Protein AF-K1SKN6-F1 (afdb_monomer)

pLDDT: mean 83.8, std 10.88, range [53.19, 98.0]

Radius of gyration: 17.55 Å; Cα contacts (8 Å, |Δi|>4): 66; chains: 1; bounding box: 44×23×48 Å

Structure (mmCIF, N/CA/C/O backbone):
data_AF-K1SKN6-F1
#
_entry.id   AF-K1SKN6-F1
#
loop_
_atom_site.group_PDB
_atom_site.id
_atom_site.type_symbol
_atom_site.label_atom_id
_atom_site.label_alt_id
_atom_site.label_comp_id
_atom_site.label_asym_id
_atom_site.label_entity_id
_atom_site.label_seq_id
_atom_site.pdbx_PDB_ins_code
_atom_site.Cartn_x
_atom_site.Cartn_y
_atom_site.Cartn_z
_atom_site.occupancy
_atom_site.B_iso_or_equiv
_atom_site.auth_seq_id
_atom_site.auth_comp_id
_atom_site.auth_asym_id
_atom_site.auth_atom_id
_atom_site.pdbx_PDB_model_num
ATOM 1 N N . MET A 1 1 ? 10.129 -3.388 -12.291 1.00 85.94 1 MET A N 1
ATOM 2 C CA . MET A 1 1 ? 8.829 -3.171 -11.631 1.00 85.94 1 MET A CA 1
ATOM 3 C C . MET A 1 1 ? 8.913 -3.747 -10.231 1.00 85.94 1 MET A C 1
ATOM 5 O O . MET A 1 1 ? 9.487 -4.821 -10.092 1.00 85.94 1 MET A O 1
ATOM 9 N N . ILE A 1 2 ? 8.417 -3.029 -9.230 1.00 88.38 2 ILE A N 1
ATOM 10 C CA . ILE A 1 2 ? 8.287 -3.488 -7.844 1.00 88.38 2 ILE A CA 1
ATOM 11 C C . ILE A 1 2 ? 6.805 -3.378 -7.493 1.00 88.38 2 ILE A C 1
ATOM 13 O O . ILE A 1 2 ? 6.223 -2.316 -7.697 1.00 88.38 2 ILE A O 1
ATOM 17 N N . ASP A 1 3 ? 6.224 -4.471 -7.019 1.00 89.88 3 ASP A N 1
ATOM 18 C CA . ASP A 1 3 ? 4.829 -4.557 -6.585 1.00 89.88 3 ASP A CA 1
ATOM 19 C C . ASP A 1 3 ? 4.782 -4.775 -5.065 1.00 89.88 3 ASP A C 1
ATOM 21 O O . ASP A 1 3 ? 5.800 -5.154 -4.476 1.00 89.88 3 ASP A O 1
ATOM 25 N N . GLU A 1 4 ? 3.634 -4.514 -4.441 1.00 88.94 4 GLU A N 1
ATOM 26 C CA . GLU A 1 4 ? 3.425 -4.602 -2.986 1.00 88.94 4 GLU A CA 1
ATOM 27 C C . GLU A 1 4 ? 4.494 -3.842 -2.178 1.00 88.94 4 GLU A C 1
ATOM 29 O O . GLU A 1 4 ? 5.045 -4.310 -1.175 1.00 88.94 4 GLU A O 1
ATOM 34 N N . PHE A 1 5 ? 4.837 -2.634 -2.640 1.00 88.00 5 PHE A N 1
ATOM 35 C CA . PHE A 1 5 ? 5.942 -1.866 -2.070 1.00 88.00 5 PHE A CA 1
ATOM 36 C C . PHE A 1 5 ? 5.766 -1.562 -0.577 1.00 88.00 5 PHE A C 1
ATOM 38 O O . PHE A 1 5 ? 6.753 -1.477 0.154 1.00 88.00 5 PHE A O 1
ATOM 45 N N . GLN A 1 6 ? 4.52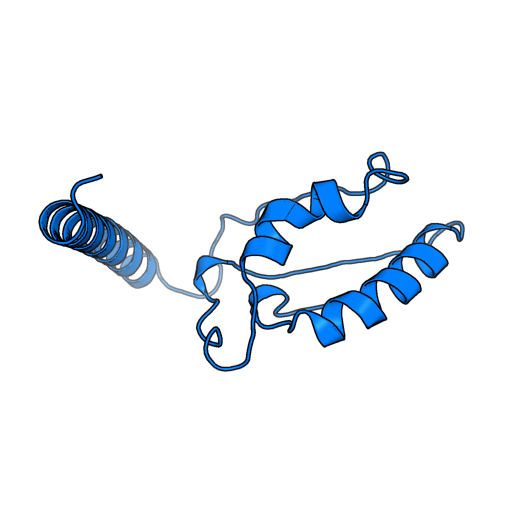5 -1.443 -0.102 1.00 83.88 6 GLN A N 1
ATOM 46 C CA . GLN A 1 6 ? 4.211 -1.183 1.303 1.00 83.88 6 GLN A CA 1
ATOM 47 C C . GLN A 1 6 ? 4.708 -2.270 2.274 1.00 83.88 6 GLN A C 1
ATOM 49 O O . GLN A 1 6 ? 4.814 -2.000 3.472 1.00 83.88 6 GLN A O 1
ATOM 54 N N . ASP A 1 7 ? 5.031 -3.465 1.769 1.00 83.44 7 ASP A N 1
ATOM 55 C CA . ASP A 1 7 ? 5.558 -4.587 2.553 1.00 83.44 7 ASP A CA 1
ATOM 56 C C . ASP A 1 7 ? 7.081 -4.742 2.422 1.00 83.44 7 ASP A C 1
ATOM 58 O O . ASP A 1 7 ? 7.692 -5.637 3.015 1.00 83.44 7 ASP A O 1
ATOM 62 N N . THR A 1 8 ? 7.730 -3.849 1.672 1.00 84.06 8 THR A N 1
ATOM 63 C CA . THR A 1 8 ? 9.182 -3.860 1.496 1.00 84.06 8 THR A CA 1
ATOM 64 C C . THR A 1 8 ? 9.881 -3.431 2.785 1.00 84.06 8 THR A C 1
ATOM 66 O O . THR A 1 8 ? 9.638 -2.356 3.337 1.00 84.06 8 THR A O 1
ATOM 69 N N . SER A 1 9 ? 10.809 -4.264 3.262 1.00 83.56 9 SER A N 1
ATOM 70 C CA . SER A 1 9 ? 11.641 -3.921 4.419 1.00 83.56 9 SER A CA 1
ATOM 71 C C . SER A 1 9 ? 12.667 -2.837 4.078 1.00 83.56 9 SER A C 1
ATOM 73 O O . SER A 1 9 ? 13.144 -2.720 2.946 1.00 83.56 9 SER A O 1
ATOM 75 N N . THR A 1 10 ? 13.108 -2.092 5.092 1.00 81.56 10 THR A N 1
ATOM 76 C CA . THR A 1 10 ? 14.147 -1.056 4.930 1.00 81.56 10 THR A CA 1
ATOM 77 C C . THR A 1 10 ? 15.457 -1.595 4.338 1.00 81.56 10 THR A C 1
ATOM 79 O O . THR A 1 10 ? 16.140 -0.888 3.597 1.00 81.56 10 THR A O 1
ATOM 82 N N . ILE A 1 11 ? 15.815 -2.852 4.624 1.00 85.06 11 ILE A N 1
ATOM 83 C CA . ILE A 1 11 ? 17.015 -3.508 4.078 1.00 85.06 11 ILE A CA 1
ATOM 84 C C . ILE A 1 11 ? 16.837 -3.804 2.585 1.00 85.06 11 ILE A C 1
ATOM 86 O O . ILE A 1 11 ? 17.723 -3.495 1.788 1.00 85.06 11 ILE A O 1
ATOM 90 N N . GLN A 1 12 ? 15.689 -4.364 2.193 1.00 86.56 12 GLN A N 1
ATOM 91 C CA . GLN A 1 12 ? 15.373 -4.605 0.783 1.00 86.56 12 GLN A CA 1
ATOM 92 C C . GLN A 1 12 ? 15.349 -3.291 -0.002 1.00 86.56 12 GLN A C 1
ATOM 94 O O . GLN A 1 12 ? 15.942 -3.213 -1.078 1.00 86.56 12 GLN A O 1
ATOM 99 N N . TRP A 1 13 ? 14.756 -2.239 0.571 1.00 86.94 13 TRP A N 1
ATOM 100 C CA . TRP A 1 13 ? 14.716 -0.921 -0.054 1.00 86.94 13 TRP A CA 1
ATOM 101 C C . TRP A 1 13 ? 16.110 -0.358 -0.333 1.00 86.94 13 TRP A C 1
ATOM 103 O O . TRP A 1 13 ? 16.376 0.081 -1.449 1.00 86.94 13 TRP A O 1
ATOM 113 N N . LYS A 1 14 ? 17.036 -0.436 0.632 1.00 86.06 14 LYS A N 1
ATOM 114 C CA . LYS A 1 14 ? 18.426 0.021 0.441 1.00 86.06 14 LYS A CA 1
ATOM 115 C C . LYS A 1 14 ? 19.104 -0.666 -0.746 1.00 86.06 14 LYS A C 1
ATOM 117 O O . LYS A 1 14 ? 19.800 -0.004 -1.513 1.00 86.06 14 LYS A O 1
ATOM 122 N N . ASN A 1 15 ? 18.872 -1.965 -0.923 1.00 88.25 15 ASN A N 1
ATOM 123 C CA . ASN A 1 15 ? 19.424 -2.716 -2.050 1.00 88.25 15 ASN A CA 1
ATOM 124 C C . ASN A 1 15 ? 18.776 -2.300 -3.378 1.00 88.25 15 ASN A C 1
ATOM 126 O O . ASN A 1 15 ? 19.477 -2.045 -4.359 1.00 88.25 15 ASN A O 1
ATOM 130 N N . PHE A 1 16 ? 17.445 -2.189 -3.413 1.00 88.06 16 PHE A N 1
ATOM 131 C CA . PHE A 1 16 ? 16.721 -1.806 -4.624 1.00 88.06 16 PHE A CA 1
ATOM 132 C C . PHE A 1 16 ? 17.001 -0.370 -5.051 1.00 88.06 16 PHE A C 1
ATOM 134 O O . PHE A 1 16 ? 17.151 -0.126 -6.245 1.00 88.06 16 PHE A O 1
ATOM 141 N N . LYS A 1 17 ? 17.160 0.561 -4.108 1.00 86.38 17 LYS A N 1
ATOM 142 C CA . LYS A 1 17 ? 17.462 1.966 -4.391 1.00 86.38 17 LYS A CA 1
ATOM 143 C C . LYS A 1 17 ? 18.705 2.121 -5.268 1.00 86.38 17 LYS A C 1
ATOM 145 O O . LYS A 1 17 ? 18.649 2.809 -6.280 1.00 86.38 17 LYS A O 1
ATOM 150 N N . VAL A 1 18 ? 19.789 1.408 -4.957 1.00 86.44 18 VAL A N 1
ATOM 151 C CA . VAL A 1 18 ? 21.034 1.447 -5.752 1.00 86.44 18 VAL A CA 1
ATOM 152 C C . VAL A 1 18 ? 20.819 0.916 -7.175 1.00 86.44 18 VAL A C 1
ATOM 154 O O . VAL A 1 18 ? 21.383 1.439 -8.138 1.00 86.44 18 VAL A O 1
ATOM 157 N N . LEU A 1 19 ? 20.002 -0.129 -7.331 1.00 87.12 19 LEU A N 1
ATOM 158 C CA . LEU A 1 19 ? 19.665 -0.691 -8.643 1.00 87.12 19 LEU A CA 1
ATOM 159 C C . LEU A 1 19 ? 18.762 0.257 -9.448 1.00 87.12 19 LEU A C 1
ATOM 161 O O . LEU A 1 19 ? 18.963 0.431 -10.652 1.00 87.12 19 LEU A O 1
ATOM 165 N N . LEU A 1 20 ? 17.808 0.910 -8.785 1.00 85.88 20 LEU A N 1
ATOM 166 C CA . LEU A 1 20 ? 16.931 1.916 -9.378 1.00 85.88 20 LEU A CA 1
ATOM 167 C C . LEU A 1 20 ? 17.729 3.142 -9.834 1.00 85.88 20 LEU A C 1
ATOM 169 O O . LEU A 1 20 ? 17.606 3.554 -10.980 1.00 85.88 20 LEU A O 1
ATOM 173 N N . GLU A 1 21 ? 18.639 3.666 -9.013 1.00 83.69 21 GLU A N 1
ATOM 174 C CA . GLU A 1 21 ? 19.499 4.795 -9.393 1.00 83.69 21 GLU A CA 1
ATOM 175 C C . GLU A 1 21 ? 20.363 4.481 -10.628 1.00 83.69 21 GLU A C 1
ATOM 177 O O . GLU A 1 21 ? 20.480 5.307 -11.536 1.00 83.69 21 GLU A O 1
ATOM 182 N N . LYS A 1 22 ? 20.919 3.263 -10.711 1.00 83.19 22 LYS A N 1
ATOM 183 C CA . LYS A 1 22 ? 21.700 2.806 -11.876 1.00 83.19 22 LYS A CA 1
ATOM 184 C C . LYS A 1 22 ? 20.869 2.608 -13.138 1.00 83.19 22 LYS A C 1
ATOM 186 O O . LYS A 1 22 ? 21.393 2.751 -14.237 1.00 83.19 22 LYS A O 1
ATOM 191 N N . THR A 1 23 ? 19.609 2.210 -13.012 1.00 83.25 23 THR A N 1
ATOM 192 C CA . THR A 1 23 ? 18.732 2.050 -14.179 1.00 83.25 23 THR A CA 1
ATOM 193 C C . THR A 1 23 ? 18.225 3.406 -14.647 1.00 83.25 23 THR A C 1
ATOM 195 O O . THR A 1 23 ? 18.293 3.682 -15.836 1.00 83.25 23 THR A O 1
ATOM 198 N N . MET A 1 24 ? 17.852 4.305 -13.731 1.00 79.44 24 MET A N 1
ATOM 199 C CA . MET A 1 24 ? 17.421 5.678 -14.034 1.00 79.44 24 MET A CA 1
ATOM 200 C C . MET A 1 24 ? 18.486 6.534 -14.741 1.00 79.44 24 MET A C 1
ATOM 202 O O . MET A 1 24 ? 18.143 7.567 -15.327 1.00 79.44 24 MET A O 1
ATOM 206 N N . SER A 1 25 ? 19.768 6.160 -14.668 1.00 78.62 25 SER A N 1
ATOM 207 C CA . SER A 1 25 ? 20.850 6.835 -15.395 1.00 78.62 25 SER A CA 1
ATOM 208 C C . SER A 1 25 ? 20.969 6.408 -16.862 1.00 78.62 25 SER A C 1
ATOM 210 O O . SER A 1 25 ? 21.646 7.093 -17.625 1.00 78.62 25 SER A O 1
ATOM 212 N N . ARG A 1 26 ? 20.301 5.324 -17.279 1.00 77.62 26 ARG A N 1
ATOM 213 C CA . ARG A 1 26 ? 20.241 4.878 -18.677 1.00 77.62 26 ARG A CA 1
ATOM 214 C C . ARG A 1 26 ? 19.100 5.578 -19.418 1.00 77.62 26 ARG A C 1
ATOM 216 O O . ARG A 1 26 ? 18.023 5.781 -18.858 1.00 77.62 26 ARG A O 1
ATOM 223 N N .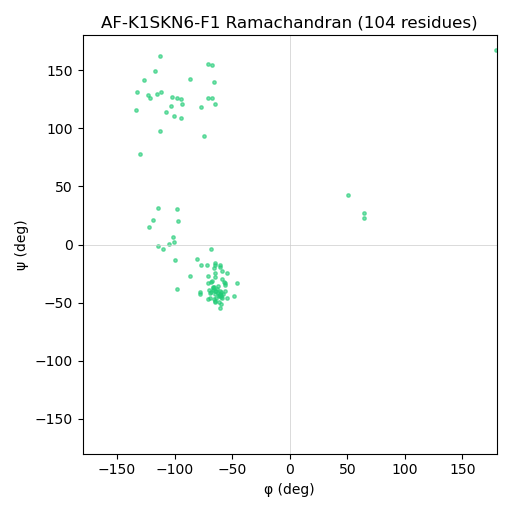 GLU A 1 27 ? 19.319 5.914 -20.686 1.00 67.06 27 GLU A N 1
ATOM 224 C CA . GLU A 1 27 ? 18.238 6.350 -21.578 1.00 67.06 27 GLU A CA 1
ATOM 225 C C . GLU A 1 27 ? 17.259 5.182 -21.819 1.00 67.06 27 GLU A C 1
ATOM 227 O O . GLU A 1 27 ? 17.679 4.031 -21.939 1.00 67.06 27 GLU A O 1
ATOM 232 N N . ASN A 1 28 ? 15.951 5.469 -21.844 1.00 66.25 28 ASN A N 1
ATOM 233 C CA . ASN A 1 28 ? 14.847 4.499 -21.992 1.00 66.25 28 ASN A CA 1
ATOM 234 C C . ASN A 1 28 ? 14.660 3.462 -20.863 1.00 66.25 28 ASN A C 1
ATOM 236 O O . ASN A 1 28 ? 14.040 2.419 -21.075 1.00 66.25 28 ASN A O 1
ATOM 240 N N . ALA A 1 29 ? 15.141 3.724 -19.647 1.00 70.19 29 ALA A N 1
ATOM 241 C CA . ALA A 1 29 ? 14.825 2.867 -18.504 1.00 70.19 29 ALA A CA 1
ATOM 242 C C . ALA A 1 29 ? 13.404 3.122 -17.965 1.00 70.19 29 ALA A C 1
ATOM 244 O O . ALA A 1 29 ? 13.102 4.213 -17.485 1.00 70.19 29 ALA A O 1
ATOM 245 N N . GLY A 1 30 ? 12.550 2.094 -18.002 1.00 78.56 30 GLY A N 1
ATOM 246 C CA . GLY A 1 30 ? 11.226 2.095 -17.376 1.00 78.56 30 GLY A CA 1
ATOM 247 C C . GLY A 1 30 ? 1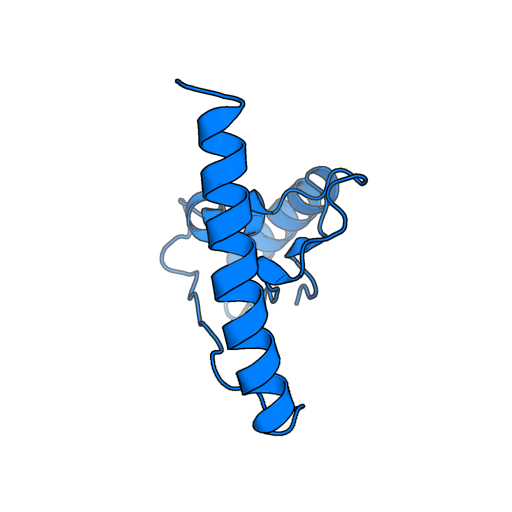1.265 1.478 -15.978 1.00 78.56 30 GLY A C 1
ATOM 248 O O . GLY A 1 30 ? 11.415 0.264 -15.836 1.00 78.56 30 GLY A O 1
ATOM 249 N N . ASN A 1 31 ? 11.107 2.303 -14.945 1.00 86.00 31 ASN A N 1
ATOM 250 C CA . ASN A 1 31 ? 10.976 1.858 -13.559 1.00 86.00 31 ASN A CA 1
ATOM 251 C C . ASN A 1 31 ? 9.558 2.147 -13.070 1.00 86.00 31 ASN A C 1
ATOM 253 O O . ASN A 1 31 ? 9.068 3.259 -13.226 1.00 86.00 31 ASN A O 1
ATOM 257 N N . LEU A 1 32 ? 8.918 1.145 -12.470 1.00 89.12 32 LEU A N 1
ATOM 258 C CA . LEU A 1 32 ? 7.569 1.249 -11.922 1.00 89.12 32 LEU A CA 1
ATOM 259 C C . LEU A 1 32 ? 7.565 0.659 -10.517 1.00 89.12 32 LEU A C 1
ATOM 261 O O . LEU A 1 32 ? 8.087 -0.443 -10.317 1.00 89.12 32 LEU A O 1
ATOM 265 N N . ILE A 1 33 ? 6.998 1.402 -9.576 1.00 89.06 33 ILE A N 1
ATOM 266 C CA . ILE A 1 33 ? 6.779 0.986 -8.195 1.00 89.06 33 ILE A CA 1
ATOM 267 C C . ILE A 1 33 ? 5.284 1.133 -7.933 1.00 89.06 33 ILE A C 1
ATOM 269 O O . ILE A 1 33 ? 4.720 2.188 -8.216 1.00 89.06 33 ILE A O 1
ATOM 273 N N . VAL A 1 34 ? 4.660 0.074 -7.428 1.00 91.12 34 VAL A N 1
ATOM 274 C CA . VAL A 1 34 ? 3.231 0.012 -7.117 1.00 91.12 34 VAL A CA 1
ATOM 275 C C . VAL A 1 34 ? 3.066 -0.445 -5.669 1.00 91.12 34 VAL A C 1
ATOM 277 O O . VAL A 1 34 ? 3.829 -1.280 -5.179 1.00 91.12 34 VAL A O 1
ATOM 280 N N . GLY A 1 35 ? 2.098 0.137 -4.966 1.00 90.06 35 GLY A N 1
ATOM 281 C CA . GLY A 1 35 ? 1.750 -0.249 -3.604 1.00 90.06 35 GLY A CA 1
ATOM 282 C C . GLY A 1 35 ? 0.616 0.598 -3.035 1.00 90.06 35 GLY A C 1
ATOM 283 O O . GLY A 1 35 ? 0.263 1.639 -3.592 1.00 90.06 35 GLY A O 1
ATOM 284 N N . ASP A 1 36 ? 0.062 0.162 -1.906 1.00 89.56 36 ASP A N 1
ATOM 285 C CA . ASP A 1 36 ? -0.996 0.866 -1.175 1.00 89.56 36 ASP A CA 1
ATOM 286 C C . ASP A 1 36 ? -0.658 0.917 0.316 1.00 89.56 36 ASP A C 1
ATOM 288 O O . ASP A 1 36 ? -0.623 -0.107 0.996 1.00 89.56 36 ASP A O 1
ATOM 292 N N . VAL A 1 37 ? -0.454 2.125 0.857 1.00 85.69 37 VAL A N 1
ATOM 293 C CA . VAL A 1 37 ? -0.171 2.321 2.291 1.00 85.69 37 VAL A CA 1
ATOM 294 C C . VAL A 1 37 ? -1.272 1.711 3.164 1.00 85.69 37 VAL A C 1
ATOM 296 O O . VAL A 1 37 ? -0.972 1.155 4.219 1.00 85.69 37 VAL A O 1
ATOM 299 N N . LYS A 1 38 ? -2.537 1.760 2.716 1.00 87.50 38 LYS A N 1
ATOM 300 C CA . LYS A 1 38 ? -3.686 1.234 3.474 1.00 87.50 38 LYS A CA 1
ATOM 301 C C . LYS A 1 38 ? -3.631 -0.286 3.661 1.00 87.50 38 LYS A C 1
ATOM 303 O O . LYS A 1 38 ? -4.305 -0.805 4.542 1.00 87.50 38 LYS A O 1
ATOM 308 N N . GLN A 1 39 ? -2.827 -0.988 2.861 1.00 86.81 39 GLN A N 1
ATOM 309 C CA . GLN A 1 39 ? -2.665 -2.443 2.904 1.00 86.81 39 GLN A CA 1
ATOM 310 C C . GLN A 1 39 ? -1.380 -2.878 3.631 1.00 86.81 39 GLN A C 1
ATOM 312 O O . GLN A 1 39 ? -1.072 -4.065 3.680 1.00 86.81 39 GLN A O 1
ATOM 317 N N . SER A 1 40 ? -0.636 -1.944 4.237 1.00 88.44 40 SER A N 1
ATOM 318 C CA . SER A 1 40 ? 0.589 -2.257 4.981 1.00 88.44 40 SER A CA 1
ATOM 319 C C . SER A 1 40 ? 0.274 -2.902 6.337 1.00 88.44 40 SER A C 1
ATOM 321 O O . SER A 1 40 ? 0.075 -2.219 7.343 1.00 88.44 40 SER A O 1
ATOM 323 N N . ILE A 1 41 ? 0.242 -4.236 6.381 1.00 86.50 41 ILE A N 1
ATOM 324 C CA . ILE A 1 41 ? -0.078 -5.016 7.595 1.00 86.50 41 ILE A CA 1
ATOM 325 C C . ILE A 1 41 ? 1.129 -5.773 8.176 1.00 86.50 41 ILE A C 1
ATOM 327 O O . ILE A 1 41 ? 1.048 -6.356 9.259 1.00 86.50 41 ILE A O 1
ATOM 331 N N . TYR A 1 42 ? 2.289 -5.730 7.512 1.00 84.81 42 TYR A N 1
ATOM 332 C CA . TYR A 1 42 ? 3.501 -6.456 7.918 1.00 84.81 42 TYR A CA 1
ATOM 333 C C . TYR A 1 42 ? 4.520 -5.611 8.704 1.00 84.81 42 TYR A C 1
ATOM 335 O O . TYR A 1 42 ? 5.722 -5.893 8.691 1.00 84.81 42 TYR A O 1
ATOM 343 N N . ARG A 1 43 ? 4.066 -4.609 9.473 1.00 81.31 43 ARG A N 1
ATOM 344 C CA . ARG A 1 43 ? 4.953 -3.750 10.291 1.00 81.31 43 ARG A CA 1
ATOM 345 C C . ARG A 1 43 ? 5.834 -4.544 11.268 1.00 81.31 43 ARG A C 1
ATOM 347 O O . ARG A 1 43 ? 6.987 -4.186 11.498 1.00 81.31 43 ARG A O 1
ATOM 354 N N . TRP A 1 44 ? 5.330 -5.659 11.795 1.00 80.44 44 TRP A N 1
ATOM 355 C CA . TRP A 1 44 ? 6.067 -6.567 12.685 1.00 80.44 44 TRP A CA 1
ATOM 356 C C . TRP A 1 44 ? 7.271 -7.259 12.014 1.00 80.44 44 TRP A C 1
ATOM 358 O O . TRP A 1 44 ? 8.151 -7.756 12.710 1.00 80.44 44 TRP A O 1
ATOM 368 N N . ARG A 1 45 ? 7.361 -7.248 10.676 1.00 77.25 45 ARG A N 1
ATOM 369 C CA . ARG A 1 45 ? 8.513 -7.738 9.891 1.00 77.25 45 ARG A CA 1
ATOM 370 C C . ARG A 1 45 ? 9.474 -6.625 9.472 1.00 77.25 45 ARG A C 1
ATOM 372 O O . ARG A 1 45 ? 10.220 -6.790 8.511 1.00 77.25 45 ARG A O 1
ATOM 379 N N . SER A 1 46 ? 9.440 -5.486 10.163 1.00 73.00 46 SER A N 1
ATOM 380 C CA . SER A 1 46 ? 10.223 -4.295 9.807 1.00 73.00 46 SER A CA 1
ATOM 381 C C . SER A 1 46 ? 9.842 -3.675 8.452 1.00 73.00 46 SER A C 1
ATOM 383 O O . SER A 1 46 ? 10.680 -3.027 7.817 1.00 73.00 46 SER A O 1
ATOM 385 N N . GLY A 1 47 ? 8.592 -3.860 8.010 1.00 70.44 4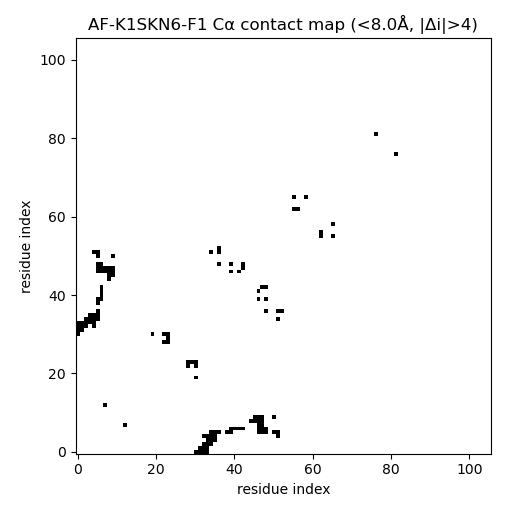7 GLY A N 1
ATOM 386 C CA . GLY A 1 47 ? 8.010 -3.069 6.924 1.00 70.44 47 GLY A CA 1
ATOM 387 C C . GLY A 1 47 ? 7.821 -1.622 7.382 1.00 70.44 47 GLY A C 1
ATOM 388 O O . GLY A 1 47 ? 7.231 -1.380 8.439 1.00 70.44 47 GLY A O 1
ATOM 389 N N . ASP A 1 48 ? 8.359 -0.669 6.619 1.00 74.94 48 ASP A N 1
ATOM 390 C CA . ASP A 1 48 ? 8.241 0.759 6.918 1.00 74.94 48 ASP A CA 1
ATOM 391 C C . ASP A 1 48 ? 7.382 1.454 5.859 1.00 74.94 48 ASP A C 1
ATOM 393 O O . ASP A 1 48 ? 7.855 1.849 4.794 1.00 74.94 48 ASP A O 1
ATOM 397 N N . TRP A 1 49 ? 6.102 1.638 6.184 1.00 71.31 49 TRP A N 1
ATOM 398 C CA . TRP A 1 49 ? 5.132 2.320 5.327 1.00 71.31 49 TRP A CA 1
ATOM 399 C C . TRP A 1 49 ? 5.535 3.767 4.994 1.00 71.31 49 TRP A C 1
ATOM 401 O O . TRP A 1 49 ? 5.112 4.314 3.972 1.00 71.31 49 TRP A O 1
ATOM 411 N N . ARG A 1 50 ? 6.392 4.396 5.818 1.00 75.19 50 ARG A N 1
ATOM 412 C CA . ARG A 1 50 ? 6.886 5.763 5.590 1.00 75.19 50 ARG A CA 1
ATOM 413 C C . ARG A 1 50 ? 7.755 5.857 4.341 1.00 75.19 50 ARG A C 1
ATOM 415 O O . ARG A 1 50 ? 7.911 6.960 3.820 1.00 75.19 50 ARG A O 1
ATOM 422 N N . LEU A 1 51 ? 8.305 4.735 3.868 1.00 73.69 51 LEU A N 1
ATOM 423 C CA . LEU A 1 51 ? 9.101 4.675 2.644 1.00 73.69 51 LEU A CA 1
ATOM 424 C C . LEU A 1 51 ? 8.260 5.003 1.411 1.00 73.69 51 LEU A C 1
ATOM 426 O O . LEU A 1 51 ? 8.714 5.771 0.569 1.00 73.69 51 LEU A O 1
ATOM 430 N N . LEU A 1 52 ? 7.032 4.479 1.323 1.00 73.00 52 LEU A N 1
ATOM 431 C CA . LEU A 1 52 ? 6.148 4.776 0.193 1.00 73.00 52 LEU A CA 1
ATOM 432 C C . LEU A 1 52 ? 5.699 6.243 0.232 1.00 73.00 52 LEU A C 1
ATOM 434 O O . LEU A 1 52 ? 5.709 6.922 -0.789 1.00 73.00 52 LEU A O 1
ATOM 438 N N . ASN A 1 53 ? 5.386 6.756 1.425 1.00 73.06 53 ASN A N 1
ATOM 439 C CA . ASN A 1 53 ? 4.911 8.131 1.601 1.00 73.06 53 ASN A CA 1
ATOM 440 C C . ASN A 1 53 ? 5.994 9.211 1.397 1.00 73.06 53 ASN A C 1
ATOM 442 O O . ASN A 1 53 ? 5.660 10.379 1.243 1.00 73.06 53 ASN A O 1
ATOM 446 N N . ASN A 1 54 ? 7.282 8.853 1.438 1.00 76.00 54 ASN A N 1
ATOM 447 C CA . ASN A 1 54 ? 8.403 9.783 1.238 1.00 76.00 54 ASN A CA 1
ATOM 448 C C . ASN A 1 54 ? 9.272 9.400 0.027 1.00 76.00 54 ASN A C 1
ATOM 450 O O . ASN A 1 54 ? 10.448 9.768 -0.037 1.00 76.00 54 ASN A O 1
ATOM 454 N N . ILE A 1 55 ? 8.730 8.626 -0.917 1.00 77.06 55 ILE A N 1
ATOM 455 C CA . ILE A 1 55 ? 9.508 8.086 -2.037 1.00 77.06 55 ILE A CA 1
ATOM 456 C C . ILE A 1 55 ? 10.042 9.182 -2.971 1.00 77.06 55 ILE A C 1
ATOM 458 O O . ILE A 1 55 ? 11.109 9.033 -3.560 1.00 77.06 55 ILE A O 1
ATOM 462 N N . ASP A 1 56 ? 9.348 10.316 -3.049 1.00 72.94 56 ASP A N 1
ATOM 463 C CA . ASP A 1 56 ? 9.780 11.528 -3.745 1.00 72.94 56 ASP A CA 1
ATOM 464 C C . ASP A 1 56 ? 11.105 12.065 -3.176 1.00 72.94 56 ASP A C 1
ATOM 466 O O . ASP A 1 56 ? 12.047 12.350 -3.923 1.00 72.94 56 ASP A O 1
ATOM 470 N N . LYS A 1 57 ? 11.219 12.109 -1.843 1.00 75.31 57 LYS A N 1
ATOM 471 C CA . LYS A 1 57 ? 12.415 12.581 -1.129 1.00 75.31 57 LYS A CA 1
ATOM 472 C C . LYS A 1 57 ? 13.580 11.609 -1.260 1.00 75.31 57 LYS A C 1
ATOM 474 O O . LYS A 1 57 ? 14.741 12.018 -1.222 1.00 75.31 57 LYS A O 1
ATOM 479 N N . GLU A 1 58 ? 13.302 10.322 -1.449 1.00 76.62 58 GLU A N 1
ATOM 480 C CA . GLU A 1 58 ? 14.346 9.313 -1.614 1.00 76.62 58 GLU A CA 1
ATOM 481 C C . GLU A 1 58 ? 15.167 9.518 -2.899 1.00 76.62 58 GLU A C 1
ATOM 483 O O . GLU A 1 58 ? 16.343 9.139 -2.920 1.00 76.62 58 GLU A O 1
ATOM 488 N N . PHE A 1 59 ? 14.603 10.179 -3.920 1.00 74.19 59 PHE A N 1
ATOM 489 C CA . PHE A 1 59 ? 15.230 10.420 -5.226 1.00 74.19 59 PHE A CA 1
ATOM 490 C C . PHE A 1 59 ? 15.505 11.906 -5.526 1.00 74.19 59 PHE A C 1
ATOM 492 O O . PHE A 1 59 ? 15.545 12.303 -6.690 1.00 74.19 59 PHE A O 1
ATOM 499 N N . ASN A 1 60 ? 15.786 12.729 -4.505 1.00 63.84 60 ASN A N 1
ATOM 500 C CA . ASN A 1 60 ? 16.015 14.186 -4.608 1.00 63.84 60 ASN A CA 1
ATOM 501 C C . ASN A 1 60 ? 16.961 14.651 -5.744 1.00 63.84 60 ASN A C 1
ATOM 503 O O . ASN A 1 60 ? 16.760 15.721 -6.313 1.00 63.84 60 ASN A O 1
ATOM 507 N N . LYS A 1 61 ? 17.986 13.867 -6.115 1.00 59.69 61 LYS A N 1
ATOM 508 C CA . LYS A 1 61 ? 18.920 14.207 -7.218 1.00 59.69 61 LYS A CA 1
ATOM 509 C C . LYS A 1 61 ? 18.345 13.964 -8.620 1.00 59.69 61 LYS A C 1
ATOM 511 O O . LYS A 1 61 ? 18.851 14.504 -9.599 1.00 59.69 61 LYS A O 1
ATOM 516 N N . SER A 1 62 ? 17.282 13.174 -8.700 1.00 57.66 62 SER A N 1
ATOM 517 C CA . SER A 1 62 ? 16.602 12.740 -9.918 1.00 57.66 62 SER A CA 1
ATOM 518 C C . SER A 1 62 ? 15.125 13.142 -9.910 1.00 57.66 62 SER A C 1
ATOM 520 O O . SER A 1 62 ? 14.369 12.619 -10.719 1.00 57.66 62 SER A O 1
ATOM 522 N N . ALA A 1 63 ? 14.704 14.061 -9.029 1.00 53.19 63 ALA A N 1
ATOM 523 C CA . ALA A 1 63 ? 13.300 14.401 -8.768 1.00 53.19 63 ALA A CA 1
ATOM 524 C C . ALA A 1 63 ? 12.503 14.807 -10.024 1.00 53.19 63 ALA A C 1
ATOM 526 O O . ALA A 1 63 ? 11.300 14.595 -10.088 1.00 53.19 63 ALA A O 1
ATOM 527 N N . LYS A 1 64 ? 13.174 15.292 -11.080 1.00 53.94 64 LYS A N 1
ATOM 528 C CA . LYS A 1 64 ? 12.555 15.530 -12.399 1.00 53.94 64 LYS A CA 1
ATOM 529 C C . LYS A 1 64 ? 12.144 14.252 -13.163 1.00 53.94 64 LYS A C 1
ATOM 531 O O . LYS A 1 64 ? 11.594 14.373 -14.249 1.00 53.94 64 LYS A O 1
ATOM 536 N N . LYS A 1 65 ? 12.435 13.049 -12.650 1.00 65.25 65 LYS A N 1
ATOM 537 C CA . LYS A 1 65 ? 12.197 11.747 -13.307 1.00 65.25 65 LYS A CA 1
ATOM 538 C C . LYS A 1 65 ? 11.161 10.858 -12.605 1.00 65.25 65 LYS A C 1
ATOM 540 O O . LYS A 1 65 ? 10.925 9.756 -13.089 1.00 65.25 65 LYS A O 1
ATOM 545 N N . VAL A 1 66 ? 10.585 11.277 -11.475 1.00 75.25 66 VAL A N 1
ATOM 546 C CA . VAL A 1 66 ? 9.607 10.460 -10.734 1.00 75.25 66 VAL A CA 1
ATOM 547 C C . VAL A 1 66 ? 8.213 11.058 -10.909 1.00 75.25 66 VAL A C 1
ATOM 549 O O . VAL A 1 66 ? 7.956 12.165 -10.449 1.00 75.25 66 VAL A O 1
ATOM 552 N N . SER A 1 67 ? 7.326 10.328 -11.582 1.00 82.81 67 SER A N 1
ATOM 553 C CA . SER A 1 67 ? 5.896 10.634 -11.684 1.00 82.81 67 SER A CA 1
ATOM 554 C C . SER A 1 67 ? 5.126 9.807 -10.657 1.00 82.81 67 SER A C 1
ATOM 556 O O . SER A 1 67 ? 5.268 8.583 -10.627 1.00 82.81 67 SER A O 1
ATOM 558 N N . ILE A 1 68 ? 4.323 10.466 -9.823 1.00 84.50 68 ILE A N 1
ATOM 559 C CA . ILE A 1 68 ? 3.446 9.803 -8.855 1.00 84.50 68 ILE A CA 1
ATOM 560 C C . ILE A 1 68 ? 2.030 9.842 -9.415 1.00 84.50 68 ILE A C 1
ATOM 562 O O . ILE A 1 68 ? 1.477 10.919 -9.610 1.00 84.50 68 ILE A O 1
ATOM 566 N N . GLU A 1 69 ? 1.456 8.666 -9.637 1.00 88.88 69 GLU A N 1
ATOM 567 C CA . GLU A 1 69 ? 0.092 8.496 -10.134 1.00 88.88 69 GLU A CA 1
ATOM 568 C C . GLU A 1 69 ? -0.747 7.811 -9.053 1.00 88.88 69 GLU A C 1
ATOM 570 O O . GLU A 1 69 ? -0.341 6.787 -8.502 1.00 88.88 69 GLU A O 1
ATOM 575 N N . THR A 1 70 ? -1.913 8.378 -8.733 1.00 89.69 70 THR A N 1
ATOM 576 C CA . THR A 1 70 ? -2.853 7.786 -7.767 1.00 89.69 70 THR A CA 1
ATOM 577 C C . THR A 1 70 ? -3.990 7.109 -8.516 1.00 89.69 70 THR A C 1
ATOM 579 O O . THR A 1 70 ? -4.640 7.734 -9.349 1.00 89.69 70 THR A O 1
ATOM 582 N N . LEU A 1 71 ? -4.244 5.838 -8.204 1.00 92.00 71 LEU A N 1
ATOM 583 C CA . LEU A 1 71 ? -5.352 5.071 -8.770 1.00 92.00 71 LEU A CA 1
ATOM 584 C C . LEU A 1 71 ? -6.502 5.031 -7.759 1.00 92.00 71 LEU A C 1
ATOM 586 O O . LEU A 1 71 ? -6.393 4.397 -6.712 1.00 92.00 71 LEU A O 1
ATOM 590 N N . ASP A 1 72 ? -7.596 5.722 -8.067 1.00 92.69 72 ASP A N 1
ATOM 591 C CA . ASP A 1 72 ? -8.771 5.870 -7.196 1.00 92.69 72 ASP A CA 1
ATOM 592 C C . ASP A 1 72 ? -9.929 4.921 -7.550 1.00 92.69 72 ASP A C 1
ATOM 594 O O . ASP A 1 72 ? -10.868 4.744 -6.773 1.00 92.69 72 ASP A O 1
ATOM 598 N N . THR A 1 73 ? -9.863 4.292 -8.722 1.00 93.75 73 THR A N 1
ATOM 599 C CA . THR A 1 73 ? -10.962 3.503 -9.270 1.00 93.75 73 THR A CA 1
ATOM 600 C C . THR A 1 73 ? -10.803 2.025 -8.925 1.00 93.75 73 THR A C 1
ATOM 602 O O . THR A 1 73 ? -9.796 1.391 -9.246 1.00 93.75 73 THR A O 1
ATOM 605 N N . ASN A 1 74 ? -11.832 1.446 -8.303 1.00 94.88 74 ASN A N 1
ATOM 606 C CA . ASN A 1 74 ? -11.904 0.015 -8.030 1.00 94.88 74 ASN A CA 1
ATOM 607 C C . ASN A 1 74 ? -12.659 -0.711 -9.154 1.00 94.88 74 ASN A C 1
ATOM 609 O O . ASN A 1 74 ? -13.829 -0.436 -9.397 1.00 94.88 74 ASN A O 1
ATOM 613 N N . TYR A 1 75 ? -11.991 -1.667 -9.801 1.00 95.00 75 TYR A N 1
ATOM 614 C CA . TYR A 1 75 ? -12.572 -2.506 -10.860 1.00 95.00 75 TYR A CA 1
ATOM 615 C C . TYR A 1 75 ? -12.884 -3.942 -10.401 1.00 95.00 75 TYR A C 1
ATOM 617 O O . TYR A 1 75 ? -13.293 -4.769 -11.210 1.00 95.00 75 TYR A O 1
ATOM 625 N N . ARG A 1 76 ? -12.625 -4.275 -9.129 1.00 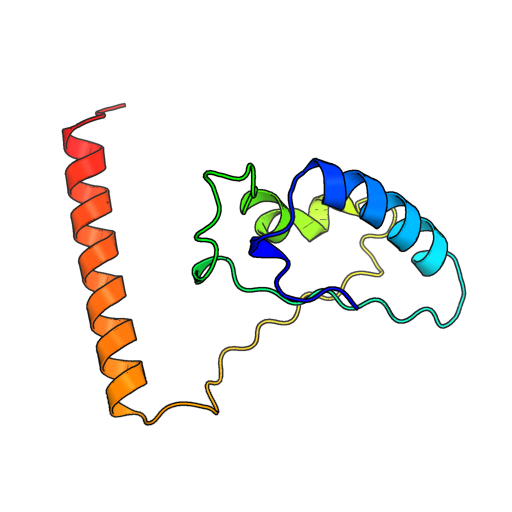96.31 76 ARG A N 1
ATOM 626 C CA . ARG A 1 76 ? -12.682 -5.652 -8.607 1.00 96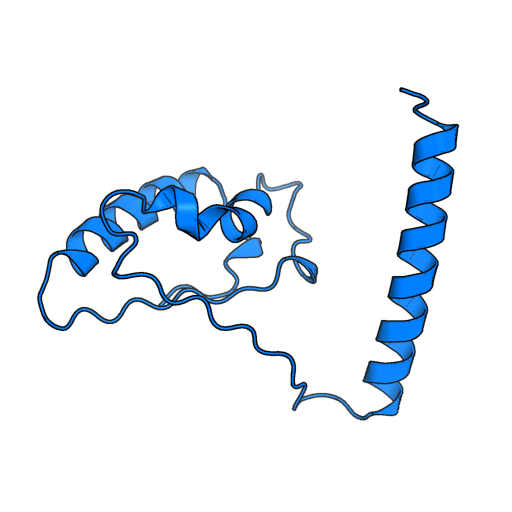.31 76 ARG A CA 1
ATOM 627 C C . ARG A 1 76 ? -13.998 -5.962 -7.900 1.00 96.31 76 ARG A C 1
ATOM 629 O O . ARG A 1 76 ? -14.471 -7.091 -7.981 1.00 96.31 76 ARG A O 1
ATOM 636 N N . SER A 1 77 ? -14.527 -4.998 -7.158 1.00 97.38 77 SER A N 1
ATOM 637 C CA . SER A 1 77 ? -15.602 -5.203 -6.193 1.00 97.38 77 SER A CA 1
ATOM 638 C C . SER A 1 77 ? -16.855 -4.434 -6.585 1.00 97.38 77 SER A C 1
ATOM 640 O O . SER A 1 77 ? -16.778 -3.340 -7.140 1.00 97.38 77 SER A O 1
ATOM 642 N N . ASP A 1 78 ? -18.012 -4.977 -6.214 1.00 97.69 78 ASP A N 1
ATOM 643 C CA . ASP A 1 78 ? -19.285 -4.285 -6.378 1.00 97.69 78 ASP A CA 1
ATOM 644 C C . ASP A 1 78 ? -19.402 -3.065 -5.464 1.00 97.69 78 ASP A C 1
ATOM 646 O O . ASP A 1 78 ? -18.835 -2.999 -4.366 1.00 97.69 78 ASP A O 1
ATOM 650 N N . ARG A 1 79 ? -20.236 -2.118 -5.902 1.00 96.94 79 ARG A N 1
ATOM 651 C CA . ARG A 1 79 ? -20.496 -0.845 -5.222 1.00 96.94 79 ARG A CA 1
ATOM 652 C C . ARG A 1 79 ? -20.801 -1.005 -3.731 1.00 96.94 79 ARG A C 1
ATOM 654 O O . ARG A 1 79 ? -20.219 -0.289 -2.925 1.00 96.94 79 ARG A O 1
ATOM 661 N N . ASN A 1 80 ? -21.641 -1.971 -3.358 1.00 97.94 80 ASN A N 1
ATOM 662 C CA . ASN A 1 80 ? -22.028 -2.186 -1.959 1.00 97.94 80 ASN A CA 1
ATOM 663 C C . ASN A 1 80 ? -20.828 -2.548 -1.065 1.00 97.94 80 ASN A C 1
ATOM 665 O O . ASN A 1 80 ? -20.764 -2.118 0.083 1.00 97.94 80 ASN A O 1
ATOM 669 N N . ILE A 1 81 ? -19.858 -3.311 -1.587 1.00 97.62 81 ILE A N 1
ATOM 670 C CA . ILE A 1 81 ? -18.639 -3.680 -0.850 1.00 97.62 81 ILE A CA 1
ATOM 671 C C . ILE A 1 81 ? -17.763 -2.441 -0.648 1.00 97.62 81 ILE A C 1
ATOM 673 O O . ILE A 1 81 ? -17.211 -2.243 0.435 1.00 97.62 81 ILE A O 1
ATOM 677 N N . ILE A 1 82 ? -17.640 -1.604 -1.680 1.00 96.69 82 ILE A N 1
ATOM 678 C CA . ILE A 1 82 ? -16.845 -0.373 -1.635 1.00 96.69 82 ILE A CA 1
ATOM 679 C C . ILE A 1 82 ? -17.454 0.614 -0.633 1.00 96.69 82 ILE A C 1
ATOM 681 O O . ILE A 1 82 ? -16.752 1.107 0.246 1.00 96.69 82 ILE A O 1
ATOM 685 N N . GLU A 1 83 ? -18.762 0.864 -0.724 1.00 97.56 83 GLU A N 1
ATOM 686 C CA . GLU A 1 83 ? -19.470 1.788 0.168 1.00 97.56 83 GLU A CA 1
ATOM 687 C C . GLU A 1 83 ? -19.395 1.336 1.630 1.00 97.56 83 GLU A C 1
ATOM 689 O O . GLU A 1 83 ? -19.094 2.151 2.503 1.00 97.56 83 GLU A O 1
ATOM 694 N N . PHE A 1 84 ? -19.576 0.037 1.893 1.00 98.00 84 PHE A N 1
ATOM 695 C CA . PHE A 1 84 ? -19.428 -0.517 3.237 1.00 98.00 84 PHE A CA 1
ATOM 696 C C . PHE A 1 84 ? -18.021 -0.290 3.806 1.00 98.00 84 PHE A C 1
ATOM 698 O O . PHE A 1 84 ? -17.889 0.240 4.907 1.00 98.00 84 PHE A O 1
ATOM 705 N N . ASN A 1 85 ? -16.968 -0.653 3.062 1.00 97.06 85 ASN A N 1
ATOM 706 C CA . ASN A 1 85 ? -15.591 -0.487 3.537 1.00 97.06 85 ASN A CA 1
ATOM 707 C C . ASN A 1 85 ? -15.252 0.990 3.771 1.00 97.06 85 ASN A C 1
ATOM 709 O O . ASN A 1 85 ? -14.657 1.327 4.793 1.00 97.06 85 ASN A O 1
ATOM 713 N N . ASN A 1 86 ? -15.674 1.878 2.867 1.00 95.94 86 ASN A N 1
ATOM 714 C CA . ASN A 1 86 ? -15.442 3.313 3.008 1.00 95.94 86 ASN A CA 1
ATOM 715 C C . ASN A 1 86 ? -16.114 3.873 4.269 1.00 95.94 86 ASN A C 1
ATOM 717 O O . ASN A 1 86 ? -15.479 4.626 5.010 1.00 95.94 86 ASN A O 1
ATOM 721 N N . ALA A 1 87 ? -17.363 3.488 4.545 1.00 97.69 87 ALA A N 1
ATOM 722 C CA . ALA A 1 87 ? -18.072 3.907 5.752 1.00 97.69 87 ALA A CA 1
ATOM 723 C C . ALA A 1 87 ? -17.415 3.343 7.022 1.00 97.69 87 ALA A C 1
ATOM 725 O O . ALA A 1 87 ? -17.148 4.089 7.964 1.00 97.69 87 ALA A O 1
ATOM 726 N N . PHE A 1 88 ? -17.096 2.046 7.019 1.00 97.62 88 PHE A N 1
ATOM 727 C CA . PHE A 1 88 ? -16.496 1.356 8.157 1.00 97.62 88 PHE A CA 1
ATOM 728 C C . PHE A 1 88 ? -15.138 1.949 8.549 1.00 97.62 88 PHE A C 1
ATOM 730 O O . PHE A 1 88 ? -14.958 2.350 9.696 1.00 97.62 88 PHE A O 1
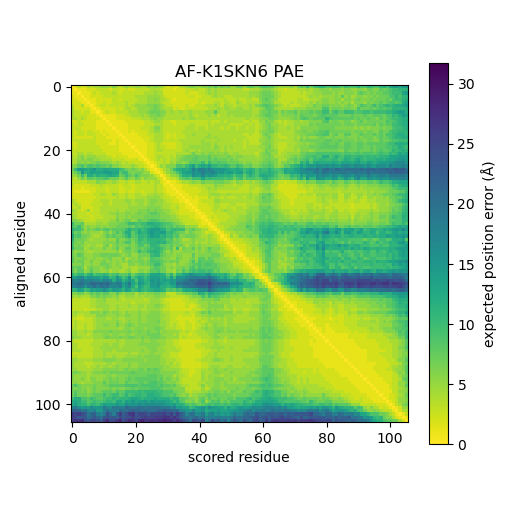ATOM 737 N N . PHE A 1 89 ? -14.190 2.048 7.610 1.00 95.81 89 PHE A N 1
ATOM 738 C CA . PHE A 1 89 ? -12.848 2.550 7.919 1.00 95.81 89 PHE A CA 1
ATOM 739 C C . PHE A 1 89 ? -12.848 4.034 8.285 1.00 95.81 89 PHE A C 1
ATOM 741 O O . PHE A 1 89 ? -12.048 4.445 9.122 1.00 95.81 89 PHE A O 1
ATOM 748 N N . THR A 1 90 ? -13.758 4.832 7.718 1.00 95.94 90 THR A N 1
ATOM 749 C CA . THR A 1 90 ? -13.906 6.241 8.110 1.0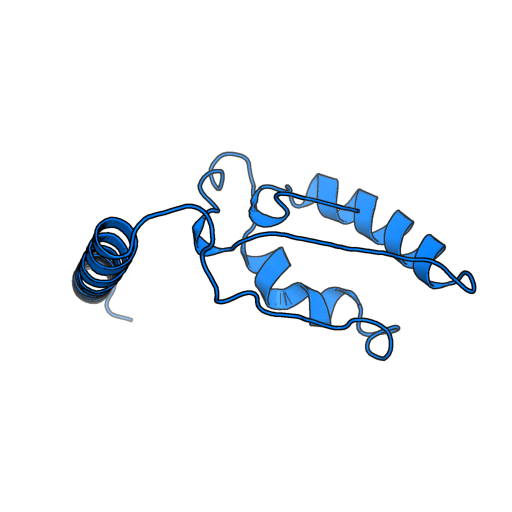0 95.94 90 THR A CA 1
ATOM 750 C C . THR A 1 90 ? -14.276 6.366 9.582 1.00 95.94 90 THR A C 1
ATOM 752 O O . THR A 1 90 ? -13.716 7.207 10.279 1.00 95.94 90 THR A O 1
ATOM 755 N N . GLU A 1 91 ? -15.200 5.539 10.064 1.00 96.81 91 GLU A N 1
ATOM 756 C CA . GLU A 1 91 ? -15.639 5.606 11.455 1.00 96.81 91 GLU A CA 1
ATOM 757 C C . GLU A 1 91 ? -14.640 4.950 12.413 1.00 96.81 91 GLU A C 1
ATOM 759 O O . G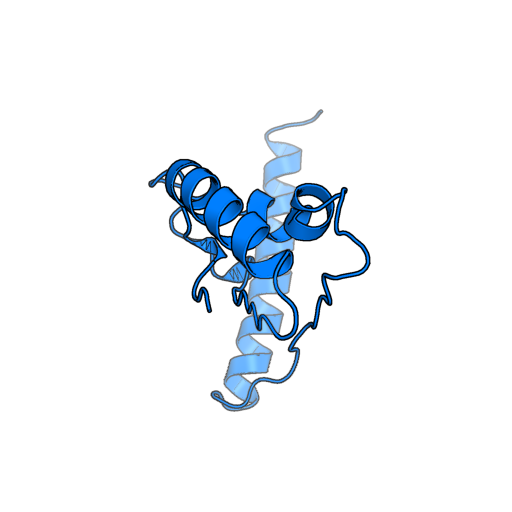LU A 1 91 ? -14.285 5.541 13.429 1.00 96.81 91 GLU A O 1
ATOM 764 N N . ALA A 1 92 ? -14.101 3.784 12.049 1.00 95.75 92 ALA A N 1
ATOM 765 C CA . ALA A 1 92 ? -13.100 3.086 12.853 1.00 95.75 92 ALA A CA 1
ATOM 766 C C . ALA A 1 92 ? -11.853 3.950 13.107 1.00 95.75 92 ALA A C 1
ATOM 768 O O . ALA A 1 92 ? -11.359 4.004 14.230 1.00 95.75 92 ALA A O 1
ATOM 769 N N . VAL A 1 93 ? -11.367 4.670 12.087 1.00 94.00 93 VAL A N 1
ATOM 770 C CA . VAL A 1 93 ? -10.197 5.552 12.227 1.00 94.00 93 VAL A CA 1
ATOM 771 C C . VAL A 1 93 ? -10.487 6.736 13.147 1.00 94.00 93 VAL A C 1
ATOM 773 O O . VAL A 1 93 ? -9.619 7.105 13.933 1.00 94.00 93 VAL A O 1
ATOM 776 N N . LYS A 1 94 ? -11.683 7.336 13.082 1.00 94.56 94 LYS A N 1
ATOM 777 C CA . LYS A 1 94 ? -12.044 8.439 13.989 1.00 94.56 94 LYS A CA 1
ATOM 778 C C . LYS A 1 94 ? -12.031 7.986 15.445 1.00 94.56 94 LYS A C 1
ATOM 780 O O . LYS A 1 94 ? -11.388 8.640 16.258 1.00 94.56 94 LYS A O 1
ATOM 785 N N . LEU A 1 95 ? -12.687 6.861 15.735 1.00 95.31 95 LEU A N 1
ATOM 786 C CA . LEU A 1 95 ? -12.760 6.300 17.085 1.00 95.31 95 LEU A CA 1
ATOM 787 C C . LEU A 1 95 ? -11.365 5.983 17.638 1.00 95.31 95 LEU A C 1
ATOM 789 O O . LEU A 1 95 ? -11.062 6.328 18.775 1.00 95.31 95 LEU A O 1
ATOM 793 N N . GLU A 1 96 ? -10.494 5.388 16.820 1.00 92.69 96 GLU A N 1
ATOM 794 C CA . GLU A 1 96 ? -9.116 5.087 17.224 1.00 92.69 96 GLU A CA 1
ATOM 795 C C . GLU A 1 96 ? -8.306 6.364 17.498 1.00 92.69 96 GLU A C 1
ATOM 797 O O . GLU A 1 96 ? -7.545 6.429 18.459 1.00 92.69 96 GLU A O 1
ATOM 802 N N . ILE A 1 97 ? -8.470 7.413 16.682 1.00 91.75 97 ILE A N 1
ATOM 803 C CA . ILE A 1 97 ? -7.788 8.698 16.901 1.00 91.75 97 ILE A CA 1
ATOM 804 C C . ILE A 1 97 ? -8.246 9.351 18.210 1.00 91.75 97 ILE A C 1
ATOM 806 O O . ILE A 1 97 ? -7.424 9.951 18.902 1.00 91.75 97 ILE A O 1
ATOM 810 N N . GLU A 1 98 ? -9.535 9.276 18.536 1.00 92.12 98 GLU A N 1
ATOM 811 C CA . GLU A 1 98 ? -10.076 9.793 19.797 1.00 92.12 98 GLU A CA 1
ATOM 812 C C . GLU A 1 98 ? -9.515 9.023 21.000 1.00 92.12 98 GLU A C 1
ATOM 814 O O . GLU A 1 98 ? -8.954 9.640 21.904 1.00 92.12 98 GLU A O 1
ATOM 819 N N . ASP A 1 99 ? -9.535 7.689 20.963 1.00 92.19 99 ASP A N 1
ATOM 820 C CA . ASP A 1 99 ? -8.974 6.841 22.024 1.00 92.19 99 ASP A CA 1
ATOM 821 C C . ASP A 1 99 ? -7.463 7.069 22.231 1.00 92.19 99 ASP A C 1
ATOM 823 O O . ASP A 1 99 ? -6.978 7.142 23.365 1.00 92.19 99 ASP A O 1
ATOM 827 N N . LEU A 1 100 ? -6.703 7.248 21.145 1.00 90.19 100 LEU A N 1
ATOM 828 C CA . LEU A 1 100 ? -5.271 7.547 21.219 1.00 90.19 100 LEU A CA 1
ATOM 829 C C . LEU A 1 100 ? -4.986 8.914 21.853 1.00 90.19 100 LEU A C 1
ATOM 831 O O . LEU A 1 100 ? -4.009 9.036 22.594 1.00 90.19 100 LEU A O 1
ATOM 835 N N . LYS A 1 101 ? -5.822 9.928 21.594 1.00 86.38 101 LYS A N 1
ATOM 836 C CA . LYS A 1 101 ? -5.694 11.257 22.219 1.00 86.38 101 LYS A CA 1
ATOM 837 C C . LYS A 1 101 ? -5.965 11.210 23.719 1.00 86.38 101 LYS A C 1
ATOM 839 O O . LYS A 1 101 ? -5.268 11.881 24.474 1.00 86.38 101 LYS A O 1
ATOM 844 N N . ASP A 1 102 ? -6.923 10.393 24.148 1.00 79.00 102 ASP A N 1
ATOM 845 C CA . ASP A 1 102 ? -7.245 10.228 25.568 1.00 79.00 102 ASP A CA 1
ATOM 846 C C . ASP A 1 102 ? -6.141 9.471 26.330 1.00 79.00 102 ASP A C 1
ATOM 848 O O . ASP A 1 102 ? -5.883 9.749 27.503 1.00 79.00 102 ASP A O 1
ATOM 852 N N . LYS A 1 103 ? -5.452 8.526 25.673 1.00 78.44 103 LYS A N 1
ATOM 853 C CA . LYS A 1 103 ? -4.376 7.712 26.278 1.00 78.44 103 LYS A CA 1
ATOM 854 C C . LYS A 1 103 ? -2.989 8.355 26.225 1.00 78.44 103 LYS A C 1
ATOM 856 O O . LYS A 1 103 ? -2.152 8.055 27.079 1.00 78.44 103 LYS A O 1
ATOM 861 N N . CYS A 1 104 ? -2.734 9.217 25.246 1.00 62.59 104 CYS A N 1
ATOM 862 C CA . CYS A 1 104 ? -1.505 9.995 25.120 1.00 62.59 104 CYS A CA 1
ATOM 863 C C . CYS A 1 104 ? -1.848 11.473 24.889 1.00 62.59 104 CYS A C 1
ATOM 865 O O . CYS A 1 104 ? -1.758 11.942 23.752 1.00 62.59 104 CYS A O 1
ATOM 867 N N . PRO A 1 105 ? -2.221 12.213 25.948 1.00 61.28 105 PRO A N 1
ATOM 868 C CA . PRO A 1 105 ? -2.243 13.663 25.869 1.00 61.28 105 PRO A CA 1
ATOM 869 C C . PRO A 1 105 ? -0.797 14.139 25.676 1.00 61.28 105 PRO A C 1
ATOM 871 O O . PRO A 1 105 ? 0.075 13.795 26.477 1.00 61.28 105 PRO A O 1
ATOM 874 N N . GLU A 1 106 ? -0.533 14.847 24.576 1.00 58.09 106 GLU A N 1
ATOM 875 C CA . GLU A 1 106 ? 0.734 15.568 24.374 1.00 58.09 106 GLU A CA 1
ATOM 876 C C . GLU A 1 106 ? 1.024 16.551 25.518 1.00 58.09 106 GLU A C 1
ATOM 878 O O . GLU A 1 106 ? 0.066 17.188 26.023 1.00 58.09 106 GLU A O 1
#

InterPro domains:
  IPR000212 UvrD-like helicase [PTHR11070] (1-91)
  IPR014016 UvrD-like helicase, ATP-binding domain [PF00580] (1-59)
  IPR027417 P-loop containing nucleoside triphosphate hydrolase [G3DSA:3.40.50.300] (1-71)
  IPR027417 P-loop containing nucleoside triphosphate hydrolase [SSF52540] (1-100)

Secondary structure (DSSP, 8-state):
-B--GGG-BHHHHHHHHHHHHHHHTSTT----B---GGG---GGGTB-THHHHTHHHHTGGGGGG----------SS-HHHHHHHHHHHHHHHHHHHHHHHHHS--

Mean predicted aligned error: 6.89 Å

Sequence (106 aa):
MIDEFQDTSTIQWKNFKVLLEKTMSRENAGNLIVGDVKQSIYRWRSGDWRLLNNIDKEFNKSAKKVSIETLDTNYRSDRNIIEFNNAFFTEAVKLEIEDLKDKCPE

Organism: NCBI:txid408170

Solvent-accessible surface area (backbone atoms only — not comparable to full-atom values): 6618 Å² total; per-residue (Å²): 111,44,69,61,48,22,58,43,26,63,69,60,45,60,58,48,49,58,54,50,56,62,40,67,71,43,86,91,56,83,82,48,80,41,64,50,70,94,71,48,78,48,51,92,72,54,20,46,49,65,53,70,80,41,47,68,68,75,38,64,93,51,50,95,74,68,84,88,82,85,87,87,80,77,88,85,65,57,67,70,60,52,54,50,50,55,54,48,54,57,51,53,53,51,55,50,55,52,54,48,45,76,75,53,72,129

Foldseek 3Di:
DAEQLQQDAPVNCVVVLVVVVVQLVDPPRDDDYYHDLVPNPVVVVRRDSVCVVCVCVSPVVVNVPDDDDDDPDDPDDDPVVVVVVVVVVVVVVVVVVVVVCVVDVD

Nearest PDB structures (foldseek):
  1qhh-assembly1_B  TM=8.237E-01  e=8.506E-04  Geobacillus stearothermophilus